Protein AF-A0A452YQV5-F1 (afdb_monomer)

Mean predicted aligned error: 2.52 Å

pLDDT: mean 96.28, std 3.15, range [80.06, 98.31]

Structure (mmCIF, N/CA/C/O backbone):
data_AF-A0A452YQV5-F1
#
_entry.id   AF-A0A452YQV5-F1
#
loop_
_atom_site.group_PDB
_atom_site.id
_atom_site.type_symbol
_atom_site.label_atom_id
_atom_site.label_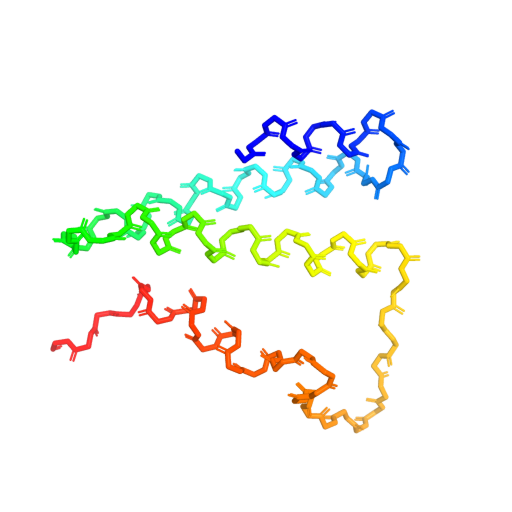alt_id
_atom_site.label_comp_id
_atom_site.label_asym_id
_atom_site.label_entity_id
_atom_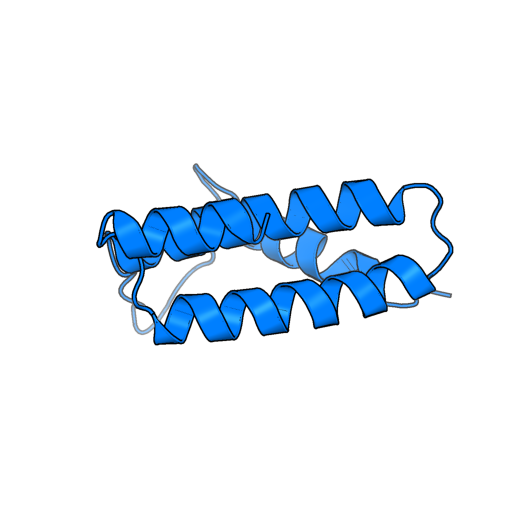site.label_seq_id
_atom_site.pdbx_PDB_ins_code
_atom_site.Cartn_x
_atom_site.Cartn_y
_atom_site.Cartn_z
_atom_site.occupancy
_atom_site.B_iso_or_equiv
_atom_site.auth_seq_id
_atom_site.auth_comp_id
_atom_site.auth_asym_id
_atom_site.auth_atom_id
_atom_site.pdbx_PDB_model_num
ATOM 1 N N . PHE A 1 1 ? 1.385 12.024 -3.489 1.00 90.44 1 PHE A N 1
ATOM 2 C CA . PHE A 1 1 ? 1.382 10.937 -2.494 1.00 90.44 1 PHE A CA 1
ATOM 3 C C . PHE A 1 1 ? 1.782 11.430 -1.104 1.00 90.44 1 PHE A C 1
ATOM 5 O O . PHE A 1 1 ? 0.892 11.587 -0.289 1.00 90.44 1 PHE A O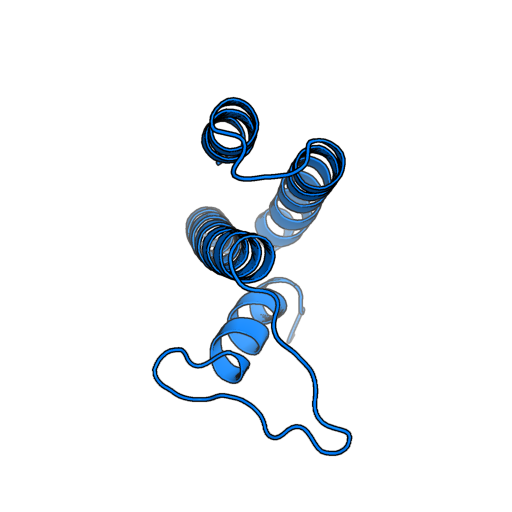 1
ATOM 12 N N . VAL A 1 2 ? 3.049 11.780 -0.842 1.00 94.88 2 VAL A N 1
ATOM 13 C CA . VAL A 1 2 ? 3.542 12.181 0.502 1.00 94.88 2 VAL A CA 1
ATOM 14 C C . VAL A 1 2 ? 2.694 13.267 1.185 1.00 94.88 2 VAL A C 1
ATOM 16 O O . VAL A 1 2 ? 2.311 13.114 2.339 1.00 94.88 2 VAL A O 1
ATOM 19 N N . LEU A 1 3 ? 2.291 14.316 0.457 1.00 96.12 3 LEU A N 1
ATOM 20 C CA . LEU A 1 3 ? 1.387 15.348 0.995 1.00 96.12 3 LEU A CA 1
ATOM 21 C C . LEU A 1 3 ? 0.043 14.786 1.495 1.00 96.12 3 LEU A C 1
ATOM 23 O O . LEU A 1 3 ? -0.512 15.302 2.457 1.00 96.12 3 LEU A O 1
ATOM 27 N N . ARG A 1 4 ? -0.491 13.740 0.851 1.00 95.44 4 ARG A N 1
ATOM 28 C CA . ARG A 1 4 ? -1.719 13.058 1.290 1.00 95.44 4 ARG A CA 1
ATOM 29 C C . ARG A 1 4 ? -1.478 12.336 2.615 1.00 95.44 4 ARG A C 1
ATOM 31 O O . ARG A 1 4 ? -2.272 12.511 3.525 1.00 95.44 4 ARG A O 1
ATOM 38 N N . VAL A 1 5 ? -0.368 11.604 2.732 1.00 97.06 5 VAL A N 1
ATOM 39 C CA . VAL A 1 5 ? 0.026 10.908 3.970 1.00 97.06 5 VAL A CA 1
ATOM 40 C C . VAL A 1 5 ? 0.094 11.892 5.140 1.00 97.06 5 VAL A C 1
ATOM 42 O O . VAL A 1 5 ? -0.528 11.667 6.173 1.00 97.06 5 VAL A O 1
ATOM 45 N N . ARG A 1 6 ? 0.766 13.036 4.952 1.00 97.44 6 ARG A N 1
ATOM 46 C CA . ARG A 1 6 ? 0.889 14.074 5.989 1.00 97.44 6 ARG A CA 1
ATOM 47 C C . ARG A 1 6 ? -0.459 14.694 6.379 1.00 97.44 6 ARG A C 1
ATOM 49 O O . ARG A 1 6 ? -0.711 14.878 7.564 1.00 97.44 6 ARG A O 1
ATOM 56 N N . LYS A 1 7 ? -1.364 14.915 5.420 1.00 97.94 7 LYS A N 1
ATOM 57 C CA . LYS A 1 7 ? -2.728 15.397 5.708 1.00 97.94 7 LYS A CA 1
ATOM 58 C C . LYS A 1 7 ? -3.548 14.430 6.562 1.00 97.94 7 LYS A C 1
ATOM 60 O O . LYS A 1 7 ? -4.363 14.885 7.357 1.00 97.94 7 LYS A O 1
ATOM 65 N N . GLU A 1 8 ? -3.368 13.117 6.420 1.00 98.00 8 GLU A N 1
ATOM 66 C CA . GLU A 1 8 ? -4.086 12.156 7.271 1.00 98.00 8 GLU A CA 1
ATOM 67 C C . GLU A 1 8 ? -3.555 12.144 8.715 1.00 98.00 8 GLU A C 1
ATOM 69 O O . GLU A 1 8 ? -4.331 11.914 9.643 1.00 98.00 8 GLU A O 1
ATOM 74 N N . VAL A 1 9 ? -2.284 12.509 8.932 1.00 97.75 9 VAL A N 1
ATOM 75 C CA . VAL A 1 9 ? -1.749 12.775 10.282 1.00 97.75 9 VAL A CA 1
ATOM 76 C C . VAL A 1 9 ? -2.396 14.019 10.888 1.00 97.75 9 VAL A C 1
ATOM 78 O O . VAL A 1 9 ? -2.873 13.973 12.017 1.00 97.75 9 VAL A O 1
ATOM 81 N N . GLU A 1 10 ? -2.478 15.118 10.131 1.00 98.00 10 GLU A N 1
ATOM 82 C CA . GLU A 1 10 ? -3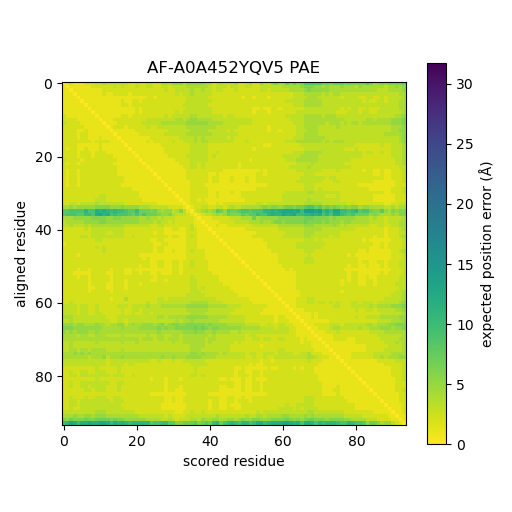.134 16.361 10.577 1.00 98.00 10 GLU A CA 1
ATOM 83 C C . GLU A 1 10 ? -4.609 16.139 10.948 1.00 98.00 10 GLU A C 1
ATOM 85 O O . GLU A 1 10 ? -5.137 16.782 11.852 1.00 98.00 10 GLU A O 1
ATOM 90 N N . ARG A 1 11 ? -5.275 15.202 10.265 1.00 97.12 11 ARG A N 1
ATOM 91 C CA . ARG A 1 11 ? -6.663 14.795 10.537 1.00 97.12 11 ARG A CA 1
ATOM 92 C C . ARG A 1 11 ? -6.807 13.844 11.726 1.00 97.12 11 ARG A C 1
ATOM 94 O O . ARG A 1 11 ? -7.934 13.489 12.061 1.00 97.12 11 ARG A O 1
ATOM 101 N N . GLY A 1 12 ? -5.704 13.401 12.327 1.00 96.62 12 GLY A N 1
ATOM 102 C CA . GLY A 1 12 ? -5.700 12.401 13.394 1.00 96.62 12 GLY A CA 1
ATOM 103 C C . GLY A 1 12 ? -6.102 10.997 12.932 1.00 96.62 12 GLY A C 1
ATOM 104 O O . GLY A 1 12 ? -6.437 10.166 13.769 1.00 96.62 12 GLY A O 1
ATOM 105 N N . LYS A 1 13 ? -6.094 10.734 11.618 1.00 96.62 13 LYS A N 1
ATOM 106 C CA . LYS A 1 13 ? -6.463 9.439 11.023 1.00 96.62 13 LYS A CA 1
ATOM 107 C C . LYS A 1 13 ? -5.280 8.496 10.824 1.00 96.62 13 LYS A C 1
ATOM 109 O O . LYS A 1 13 ? -5.476 7.322 10.541 1.00 96.62 13 LYS A O 1
ATOM 114 N N . LEU A 1 14 ? -4.060 9.009 10.943 1.00 97.44 14 LEU A N 1
ATOM 115 C CA . LEU A 1 14 ? -2.837 8.236 10.790 1.00 97.44 14 LEU A CA 1
ATOM 116 C C . LEU A 1 14 ? -1.847 8.616 11.885 1.00 97.44 14 LEU A C 1
ATOM 118 O O . LEU A 1 14 ? -1.620 9.800 12.143 1.00 97.44 14 LEU A O 1
ATOM 122 N N . ARG A 1 15 ? -1.228 7.617 12.511 1.00 97.12 15 ARG A N 1
ATOM 123 C CA . ARG A 1 15 ? -0.192 7.864 13.514 1.00 97.12 15 ARG A CA 1
ATOM 124 C C . ARG A 1 15 ? 1.083 8.428 12.855 1.00 97.12 15 ARG A C 1
ATOM 126 O O . ARG A 1 15 ? 1.430 8.002 11.749 1.00 97.12 15 ARG A O 1
ATOM 133 N N . PRO A 1 16 ? 1.800 9.373 13.496 1.00 97.00 16 PRO A N 1
ATOM 134 C CA . PRO A 1 16 ? 2.990 9.992 12.904 1.00 97.00 16 PRO A CA 1
ATOM 135 C C . PRO A 1 16 ? 4.103 9.001 12.531 1.00 97.00 16 PRO A C 1
ATOM 137 O O . PRO A 1 16 ? 4.704 9.132 11.469 1.00 97.00 16 PRO A O 1
ATOM 140 N N . ASP A 1 17 ? 4.337 7.981 13.358 1.00 96.62 17 ASP A N 1
ATOM 141 C CA . ASP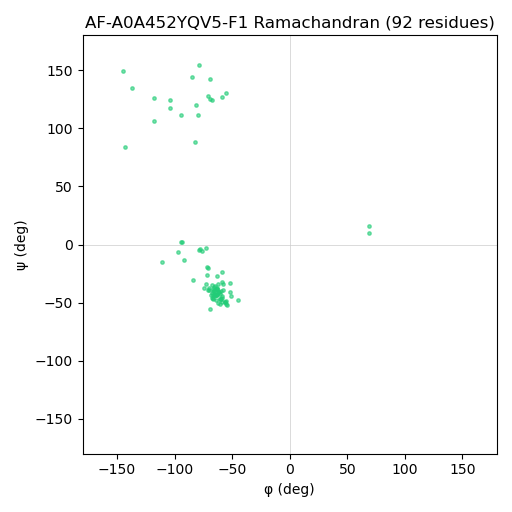 A 1 17 ? 5.341 6.939 13.114 1.00 96.62 17 ASP A CA 1
ATOM 142 C C . ASP A 1 17 ? 5.008 6.099 11.873 1.00 96.62 17 ASP A C 1
ATOM 144 O O . ASP A 1 17 ? 5.882 5.779 11.065 1.00 96.62 17 ASP A O 1
ATOM 148 N N . VAL A 1 18 ? 3.725 5.792 11.669 1.00 96.12 18 VAL A N 1
ATOM 149 C CA . VAL A 1 18 ? 3.248 5.091 10.470 1.00 96.12 18 VAL A CA 1
ATOM 150 C C . VAL A 1 18 ? 3.440 5.959 9.227 1.00 96.12 18 VAL A C 1
ATOM 152 O O . VAL A 1 18 ? 3.871 5.454 8.190 1.00 96.12 18 VAL A O 1
ATOM 155 N N . ALA A 1 19 ? 3.186 7.266 9.325 1.00 97.19 19 ALA A N 1
ATOM 156 C CA . ALA A 1 19 ? 3.392 8.206 8.225 1.00 97.19 19 ALA A CA 1
ATOM 157 C C . ALA A 1 19 ? 4.865 8.310 7.797 1.00 97.19 19 ALA A C 1
ATOM 159 O O . ALA A 1 19 ? 5.152 8.284 6.598 1.00 97.19 19 ALA A O 1
ATOM 160 N N . ASP A 1 20 ? 5.792 8.384 8.755 1.00 96.81 20 ASP A N 1
ATOM 161 C CA . ASP A 1 20 ? 7.233 8.422 8.480 1.00 96.81 20 ASP A CA 1
ATOM 162 C C . ASP A 1 20 ? 7.703 7.131 7.793 1.00 96.81 20 ASP A C 1
ATOM 164 O O . ASP A 1 20 ? 8.424 7.167 6.791 1.00 96.81 20 ASP A O 1
ATOM 168 N N . ASN A 1 21 ? 7.219 5.980 8.265 1.00 96.38 21 ASN A N 1
ATOM 169 C CA . ASN A 1 21 ? 7.491 4.692 7.631 1.00 96.38 21 ASN A CA 1
ATOM 170 C C . ASN A 1 21 ? 6.909 4.607 6.210 1.00 96.38 21 ASN A C 1
ATOM 172 O O . ASN A 1 21 ? 7.562 4.075 5.311 1.00 96.38 21 ASN A O 1
ATOM 176 N N . PHE A 1 22 ? 5.722 5.172 5.972 1.00 96.56 22 PHE A N 1
ATOM 177 C CA . PHE A 1 22 ? 5.110 5.217 4.642 1.00 96.56 22 PHE A CA 1
ATOM 178 C C . PHE A 1 22 ? 5.874 6.090 3.655 1.00 96.56 22 PHE A C 1
ATOM 180 O O . PHE A 1 22 ? 5.962 5.757 2.472 1.00 96.56 22 PHE A O 1
ATOM 187 N N . GLU A 1 23 ? 6.413 7.214 4.119 1.00 96.75 23 GLU A N 1
ATOM 188 C CA . GLU A 1 23 ? 7.241 8.079 3.289 1.00 96.75 23 GLU A CA 1
ATOM 189 C C . GLU A 1 23 ? 8.540 7.367 2.884 1.00 96.75 23 GLU A C 1
ATOM 191 O O . GLU A 1 23 ? 8.890 7.354 1.700 1.00 96.75 23 GLU A O 1
ATOM 196 N N . ASN A 1 24 ? 9.188 6.676 3.825 1.00 97.50 24 ASN A N 1
ATOM 197 C CA . ASN A 1 24 ? 10.353 5.837 3.534 1.00 97.50 24 ASN A CA 1
ATOM 198 C C . ASN A 1 24 ? 10.018 4.716 2.537 1.00 97.50 24 ASN A C 1
ATOM 200 O O . ASN A 1 24 ? 10.735 4.522 1.552 1.00 97.50 24 ASN A O 1
ATOM 204 N N . LEU A 1 25 ? 8.903 4.009 2.748 1.00 97.88 25 LEU A N 1
ATOM 205 C CA . LEU A 1 25 ? 8.432 2.965 1.838 1.00 97.88 25 LEU A CA 1
ATOM 206 C C . LEU A 1 25 ? 8.177 3.516 0.431 1.00 97.88 25 LEU A C 1
ATOM 208 O O . LEU A 1 25 ? 8.617 2.914 -0.547 1.00 97.88 25 LEU A O 1
ATOM 212 N N . TYR A 1 26 ? 7.523 4.676 0.323 1.00 98.00 26 TYR A N 1
ATOM 213 C CA . TYR A 1 26 ? 7.255 5.333 -0.955 1.00 98.00 26 TYR A CA 1
ATOM 214 C C . TYR A 1 26 ? 8.538 5.592 -1.742 1.00 98.00 26 TYR A C 1
ATOM 216 O O . TYR A 1 26 ? 8.602 5.244 -2.921 1.00 98.00 26 TYR A O 1
ATOM 224 N N . TYR A 1 27 ? 9.563 6.178 -1.119 1.00 97.94 27 TYR A N 1
ATOM 225 C CA . TYR A 1 27 ? 10.810 6.472 -1.826 1.00 97.94 27 TYR A CA 1
ATOM 226 C C . TYR A 1 27 ? 11.565 5.203 -2.224 1.00 97.94 27 TYR A C 1
ATOM 228 O O . TYR A 1 27 ? 12.032 5.119 -3.360 1.00 97.94 27 TYR A O 1
ATOM 236 N N . ASN A 1 28 ? 11.630 4.198 -1.348 1.00 98.12 28 ASN A N 1
ATOM 237 C CA . ASN A 1 28 ? 12.289 2.927 -1.654 1.00 98.12 28 ASN A CA 1
ATOM 238 C C . ASN A 1 28 ? 11.603 2.197 -2.814 1.00 98.12 28 ASN A C 1
ATOM 240 O O . ASN A 1 28 ? 12.253 1.830 -3.793 1.00 98.12 28 ASN A O 1
ATOM 244 N N . TYR A 1 29 ? 10.280 2.050 -2.738 1.00 98.06 29 TYR A N 1
ATOM 245 C CA . TYR A 1 29 ? 9.491 1.386 -3.769 1.00 98.06 29 TYR A CA 1
ATOM 246 C C . TYR A 1 29 ? 9.537 2.153 -5.095 1.00 98.06 29 TYR A C 1
ATOM 248 O O . TYR A 1 29 ? 9.765 1.561 -6.149 1.00 98.06 29 TYR A O 1
ATOM 256 N N . LYS A 1 30 ? 9.418 3.488 -5.053 1.00 97.50 30 LYS A N 1
ATOM 257 C CA . LYS A 1 30 ? 9.567 4.338 -6.239 1.00 97.50 30 LYS A CA 1
ATOM 258 C C . LYS A 1 30 ? 10.914 4.126 -6.917 1.00 97.50 30 LYS A C 1
ATOM 260 O O . LYS A 1 30 ? 10.953 3.954 -8.131 1.00 97.50 30 LYS A O 1
ATOM 265 N N . ASN A 1 31 ? 12.002 4.162 -6.156 1.00 96.88 31 ASN A N 1
ATOM 266 C CA . ASN A 1 31 ? 13.335 4.023 -6.724 1.00 96.88 31 ASN A CA 1
ATOM 267 C C . ASN A 1 31 ? 13.524 2.641 -7.362 1.00 96.88 31 ASN A C 1
ATOM 269 O O . ASN A 1 31 ? 14.015 2.574 -8.483 1.00 96.88 31 ASN A O 1
ATOM 273 N N . ALA A 1 32 ? 13.069 1.571 -6.704 1.00 96.81 32 ALA A N 1
ATOM 274 C CA . ALA A 1 32 ? 13.162 0.214 -7.238 1.00 96.81 32 ALA A CA 1
ATOM 275 C C . ALA A 1 32 ? 12.340 0.030 -8.527 1.00 96.81 32 ALA A C 1
ATOM 277 O O . ALA A 1 32 ? 12.858 -0.450 -9.529 1.00 96.81 32 ALA A O 1
ATOM 278 N N . VAL A 1 33 ? 11.077 0.470 -8.544 1.00 96.75 33 VAL A N 1
ATOM 279 C CA . VAL A 1 33 ? 10.201 0.297 -9.717 1.00 96.75 33 VAL A CA 1
ATOM 280 C C . VAL A 1 33 ? 10.690 1.112 -10.918 1.00 96.75 33 VAL A C 1
ATOM 282 O O . VAL A 1 33 ? 10.660 0.627 -12.048 1.00 96.75 33 VAL A O 1
ATOM 285 N N . LEU A 1 34 ? 11.172 2.341 -10.700 1.00 95.56 34 LEU A N 1
ATOM 286 C CA . LEU A 1 34 ? 11.645 3.200 -11.791 1.00 95.56 34 LEU A CA 1
ATOM 287 C C . LEU A 1 34 ? 12.975 2.735 -12.406 1.00 95.56 34 LEU A C 1
ATOM 289 O O . LEU A 1 34 ? 13.274 3.113 -13.537 1.00 95.56 34 LEU A O 1
ATOM 293 N N . GLN A 1 35 ? 13.760 1.910 -11.707 1.00 92.31 35 GLN A N 1
ATOM 294 C CA . GLN A 1 35 ? 15.013 1.359 -12.237 1.00 92.31 35 GLN A CA 1
ATOM 295 C C . GLN A 1 35 ? 14.796 0.317 -13.343 1.00 92.31 35 GLN A C 1
ATOM 297 O O . GLN A 1 35 ? 15.690 0.106 -14.159 1.00 92.31 35 GLN A O 1
ATOM 302 N N . ASN A 1 36 ? 13.606 -0.282 -13.431 1.00 80.06 36 ASN A N 1
ATOM 303 C CA . ASN A 1 36 ? 13.339 -1.400 -14.340 1.00 80.06 36 ASN A CA 1
ATOM 304 C C . ASN A 1 36 ? 13.129 -0.999 -15.810 1.00 80.06 36 ASN A C 1
ATOM 306 O O . ASN A 1 36 ? 12.988 -1.867 -16.672 1.00 80.06 36 ASN A O 1
ATOM 310 N N . GLY A 1 37 ? 13.119 0.302 -16.118 1.00 84.06 37 GLY A N 1
ATOM 311 C CA . GLY A 1 37 ? 13.032 0.809 -17.492 1.00 84.06 37 GLY A CA 1
ATOM 312 C C . GLY A 1 37 ? 11.682 0.581 -18.184 1.00 84.06 37 GLY A C 1
ATOM 313 O O . GLY A 1 37 ? 11.577 0.809 -19.387 1.00 84.06 37 GLY A O 1
ATOM 314 N N . ASP A 1 38 ? 10.651 0.146 -17.452 1.00 90.06 38 ASP A N 1
ATOM 315 C CA . ASP A 1 38 ? 9.280 0.065 -17.963 1.00 90.06 38 ASP A CA 1
ATOM 316 C C . ASP A 1 38 ? 8.747 1.492 -18.220 1.00 90.06 38 ASP A C 1
ATOM 318 O O . ASP A 1 38 ? 8.750 2.316 -17.297 1.00 90.06 38 ASP A O 1
ATOM 322 N N . PRO A 1 39 ? 8.272 1.823 -19.437 1.00 93.50 39 PRO A N 1
ATOM 323 C CA . PRO A 1 39 ? 7.729 3.150 -19.739 1.00 93.50 39 PRO A CA 1
ATOM 324 C C . PRO A 1 39 ? 6.530 3.531 -18.854 1.00 93.50 39 PRO A C 1
ATOM 326 O O . PRO A 1 39 ? 6.278 4.716 -18.640 1.00 93.50 39 PRO A O 1
ATOM 329 N N . ASN A 1 40 ? 5.818 2.549 -18.295 1.00 95.62 40 ASN A N 1
ATOM 330 C CA . ASN A 1 40 ? 4.684 2.743 -17.395 1.00 95.62 40 ASN A CA 1
ATOM 331 C C . ASN A 1 40 ? 5.074 2.698 -15.908 1.00 95.62 40 ASN A C 1
ATOM 333 O O . ASN A 1 40 ? 4.197 2.829 -15.048 1.00 95.62 40 ASN A O 1
ATOM 337 N N . ALA A 1 41 ? 6.362 2.544 -15.574 1.00 95.75 41 ALA A N 1
ATOM 338 C CA . ALA A 1 41 ? 6.841 2.339 -14.205 1.00 95.75 41 ALA A CA 1
ATOM 339 C C . ALA A 1 41 ? 6.318 3.394 -13.220 1.00 95.75 41 ALA A C 1
ATOM 341 O O . ALA A 1 41 ? 5.916 3.060 -12.107 1.00 95.75 41 ALA A O 1
ATOM 342 N N . TYR A 1 42 ? 6.263 4.667 -13.625 1.00 96.44 42 TYR A N 1
ATOM 343 C CA . TYR A 1 42 ? 5.754 5.737 -12.765 1.00 96.44 42 TYR A CA 1
ATOM 344 C C . TYR A 1 42 ? 4.264 5.577 -12.441 1.00 96.44 42 TYR A C 1
ATOM 346 O O . TYR A 1 42 ? 3.863 5.749 -11.289 1.00 96.44 42 TYR A O 1
ATOM 354 N N . GLN A 1 43 ? 3.443 5.229 -13.435 1.00 97.00 43 GLN A N 1
ATOM 355 C CA . GLN A 1 43 ? 2.008 5.035 -13.239 1.00 97.00 43 GLN A CA 1
ATOM 356 C C . GLN A 1 43 ? 1.731 3.791 -12.389 1.00 97.00 43 GLN A C 1
ATOM 358 O O . GLN A 1 43 ? 0.930 3.863 -11.459 1.00 97.00 43 GLN A O 1
ATOM 363 N N . ILE A 1 44 ? 2.433 2.685 -12.663 1.00 96.75 44 ILE A N 1
ATOM 364 C CA . ILE A 1 44 ? 2.350 1.446 -11.876 1.00 96.75 44 ILE A CA 1
ATOM 365 C C . ILE A 1 44 ? 2.732 1.726 -10.421 1.00 96.75 44 ILE A C 1
ATOM 367 O O . ILE A 1 44 ? 1.990 1.387 -9.501 1.00 96.75 44 ILE A O 1
ATOM 371 N N . MET A 1 45 ? 3.863 2.404 -10.213 1.00 97.25 45 MET A N 1
ATOM 372 C CA . MET A 1 45 ? 4.341 2.799 -8.892 1.00 97.25 45 MET A CA 1
ATOM 373 C C . MET A 1 45 ? 3.291 3.612 -8.138 1.00 97.25 45 MET A C 1
ATOM 375 O O . MET A 1 45 ? 2.955 3.281 -7.001 1.00 97.25 45 MET A O 1
ATOM 379 N N . LEU A 1 46 ? 2.751 4.655 -8.775 1.00 97.38 46 LEU A N 1
ATOM 380 C CA . LEU A 1 46 ? 1.803 5.554 -8.133 1.00 97.38 46 LEU A CA 1
ATOM 381 C C . LEU A 1 46 ? 0.484 4.846 -7.799 1.00 97.38 46 LEU A C 1
ATOM 383 O O . LEU A 1 46 ? -0.010 5.029 -6.690 1.00 97.38 46 LEU A O 1
ATOM 387 N N . SER A 1 47 ? -0.055 4.027 -8.710 1.00 97.62 47 SER A N 1
ATOM 388 C CA . SER A 1 47 ? -1.282 3.253 -8.466 1.00 97.62 47 SER A CA 1
ATOM 389 C C . SER A 1 47 ? -1.104 2.299 -7.287 1.00 97.62 47 SER A C 1
ATOM 391 O O . SER A 1 47 ? -1.864 2.366 -6.325 1.00 97.62 47 SER A O 1
ATOM 393 N N . ASN A 1 48 ? -0.038 1.495 -7.303 1.00 98.00 48 ASN A N 1
ATOM 394 C CA . ASN A 1 48 ? 0.248 0.521 -6.251 1.00 98.00 48 ASN A CA 1
ATOM 395 C C . ASN A 1 48 ? 0.427 1.189 -4.877 1.00 98.00 48 ASN A C 1
ATOM 397 O O . ASN A 1 48 ? -0.063 0.677 -3.872 1.00 98.00 48 ASN A O 1
ATOM 401 N N . MET A 1 49 ? 1.100 2.344 -4.820 1.00 97.94 49 MET A N 1
ATOM 402 C CA . MET A 1 49 ? 1.279 3.090 -3.570 1.00 97.94 49 MET A CA 1
ATOM 403 C C . MET A 1 49 ? -0.022 3.714 -3.060 1.00 97.94 49 MET A C 1
ATOM 405 O O . MET A 1 49 ? -0.242 3.742 -1.851 1.00 97.94 49 MET A O 1
ATOM 409 N N . MET A 1 50 ? -0.881 4.209 -3.955 1.00 97.31 50 MET A N 1
ATOM 410 C CA . MET A 1 50 ? -2.191 4.751 -3.582 1.00 97.31 50 MET A CA 1
ATOM 411 C C . MET A 1 50 ? -3.109 3.652 -3.041 1.00 97.31 50 MET A C 1
ATOM 413 O O . MET A 1 50 ? -3.683 3.835 -1.970 1.00 97.31 50 MET A O 1
ATOM 417 N N . ASP A 1 51 ? -3.170 2.504 -3.720 1.00 97.62 51 ASP A N 1
ATOM 418 C CA . ASP A 1 51 ? -3.954 1.352 -3.272 1.00 97.62 51 ASP A CA 1
ATOM 419 C C . ASP A 1 51 ? -3.468 0.850 -1.910 1.00 97.62 51 ASP A C 1
ATOM 421 O O . ASP A 1 51 ? -4.275 0.667 -1.000 1.00 97.62 51 ASP A O 1
ATOM 425 N N . LEU A 1 52 ? -2.149 0.693 -1.735 1.00 98.19 52 LEU A N 1
ATOM 426 C CA . LEU A 1 52 ? -1.559 0.290 -0.458 1.00 98.19 52 LEU A CA 1
ATOM 427 C C . LEU A 1 52 ? -1.906 1.278 0.661 1.00 98.19 52 LEU A C 1
ATOM 429 O O . LEU A 1 52 ? -2.286 0.858 1.753 1.00 98.19 52 LEU A O 1
ATOM 433 N N . PHE A 1 53 ? -1.785 2.581 0.401 1.00 97.94 53 PHE A N 1
ATOM 434 C CA . PHE A 1 53 ? -2.087 3.603 1.399 1.00 97.94 53 PHE A CA 1
ATOM 435 C C . PHE A 1 53 ? -3.553 3.578 1.827 1.00 97.94 53 PHE A C 1
ATOM 437 O O . PHE A 1 53 ? -3.838 3.660 3.019 1.00 97.94 53 PHE A O 1
ATOM 444 N N . ASP A 1 54 ? -4.476 3.390 0.883 1.00 97.31 54 ASP A N 1
ATOM 445 C CA . ASP A 1 54 ? -5.901 3.284 1.193 1.00 97.31 54 ASP A CA 1
ATOM 446 C C . ASP A 1 54 ? -6.205 2.041 2.043 1.00 97.31 54 ASP A C 1
ATOM 448 O O . ASP A 1 54 ? -7.046 2.105 2.940 1.00 97.31 54 ASP A O 1
ATOM 452 N N . ARG A 1 55 ? -5.495 0.922 1.821 1.00 97.44 55 ARG A N 1
ATOM 453 C CA . ARG A 1 55 ? -5.638 -0.279 2.663 1.00 97.44 55 ARG A CA 1
ATOM 454 C C . ARG A 1 55 ? -5.067 -0.097 4.063 1.00 97.44 55 ARG A C 1
ATOM 456 O O . ARG A 1 55 ? -5.685 -0.577 5.005 1.00 97.44 55 ARG A O 1
ATOM 463 N N . VAL A 1 56 ? -3.933 0.587 4.214 1.00 96.62 56 VAL A N 1
ATOM 464 C CA . VAL A 1 56 ? -3.364 0.834 5.548 1.00 96.62 56 VAL A CA 1
ATOM 465 C C . VAL A 1 56 ? -4.206 1.831 6.330 1.00 96.62 56 VAL A C 1
ATOM 467 O O . VAL A 1 56 ? -4.441 1.614 7.511 1.00 96.62 56 VAL A O 1
ATOM 470 N N . LEU A 1 57 ? -4.725 2.878 5.686 1.00 97.25 57 LEU A N 1
ATOM 471 C CA . LEU A 1 57 ? -5.623 3.815 6.359 1.00 97.25 57 LEU A CA 1
ATOM 472 C C . LEU A 1 57 ? -6.896 3.113 6.858 1.00 97.25 57 LEU A C 1
ATOM 474 O O . LEU A 1 57 ? -7.333 3.365 7.975 1.00 97.25 57 LEU A O 1
ATOM 478 N N . LEU A 1 58 ? -7.453 2.199 6.057 1.00 97.25 58 LEU A N 1
ATOM 479 C CA . LEU A 1 58 ? -8.594 1.378 6.465 1.00 97.25 58 LEU A CA 1
ATOM 480 C C . LEU A 1 58 ? -8.273 0.498 7.684 1.00 97.25 58 LEU A C 1
ATOM 482 O O . LEU A 1 58 ? -9.118 0.365 8.563 1.00 97.25 58 LEU A O 1
ATOM 486 N N . ASP A 1 59 ? -7.080 -0.096 7.735 1.00 96.88 59 ASP A N 1
ATOM 487 C CA . ASP A 1 59 ? -6.656 -0.946 8.855 1.00 96.88 59 ASP A CA 1
ATOM 488 C C . ASP A 1 59 ? -6.334 -0.129 10.119 1.00 96.88 59 ASP A C 1
ATOM 490 O O . ASP A 1 59 ? -6.647 -0.559 11.220 1.00 96.88 59 ASP A O 1
ATOM 494 N N . GLU A 1 60 ? -5.797 1.088 9.990 1.00 95.25 60 GLU A N 1
ATOM 495 C CA . GLU A 1 60 ? -5.625 2.001 11.133 1.00 95.25 60 GLU A CA 1
ATOM 496 C C . GLU A 1 60 ? -6.979 2.450 11.715 1.00 95.25 60 GLU A C 1
ATOM 498 O O .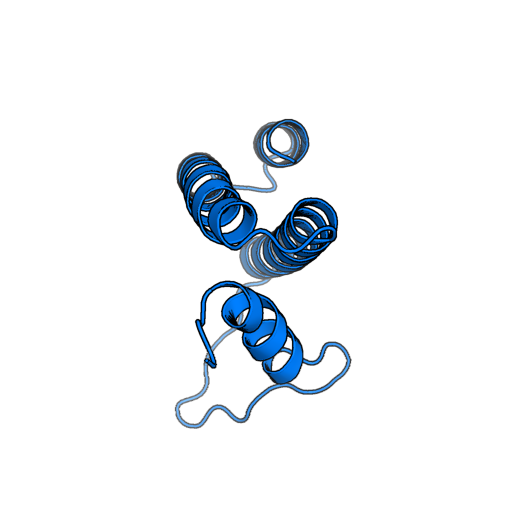 GLU A 1 60 ? -7.116 2.570 12.932 1.00 95.25 60 GLU A O 1
ATOM 503 N N . GLU A 1 61 ? -7.997 2.668 10.872 1.00 95.62 61 GLU A N 1
ATOM 504 C CA . GLU A 1 61 ? -9.357 3.007 11.320 1.00 95.62 61 GLU A CA 1
ATOM 505 C C . GLU A 1 61 ? -10.113 1.799 11.900 1.00 95.62 61 GLU A C 1
ATOM 507 O O . GLU A 1 61 ? -10.876 1.944 12.858 1.00 95.62 61 GLU A O 1
ATOM 512 N N . ASN A 1 62 ? -9.927 0.612 11.319 1.00 96.44 62 ASN A N 1
ATOM 513 C CA . ASN A 1 62 ? -10.600 -0.619 11.719 1.00 96.44 62 ASN A CA 1
ATOM 514 C C . ASN A 1 62 ? -9.652 -1.829 11.605 1.00 96.44 62 ASN A C 1
ATOM 516 O O . ASN A 1 62 ? -9.704 -2.548 10.599 1.00 96.44 62 ASN A O 1
ATOM 520 N N . PRO A 1 63 ? -8.818 -2.075 12.635 1.00 97.06 63 PRO A N 1
ATOM 521 C CA . PRO A 1 63 ? -7.783 -3.101 12.588 1.00 97.06 63 PRO A CA 1
ATOM 522 C C . PRO A 1 63 ? -8.330 -4.499 12.321 1.00 97.06 63 PRO A C 1
ATOM 524 O O . PRO A 1 63 ? -9.202 -5.008 13.037 1.00 97.06 63 PRO A O 1
ATOM 527 N N . PHE A 1 64 ? -7.779 -5.163 11.310 1.00 97.38 64 PHE A N 1
ATOM 528 C CA . PHE A 1 64 ? -8.162 -6.523 10.984 1.00 97.38 64 PHE A CA 1
ATOM 529 C C . PHE A 1 64 ? -7.654 -7.514 12.040 1.00 97.38 64 PHE A C 1
ATOM 531 O O . PHE A 1 64 ? -6.465 -7.595 12.348 1.00 97.38 64 PHE A O 1
ATOM 538 N N . THR A 1 65 ? -8.556 -8.345 12.567 1.00 97.62 65 THR A N 1
ATOM 5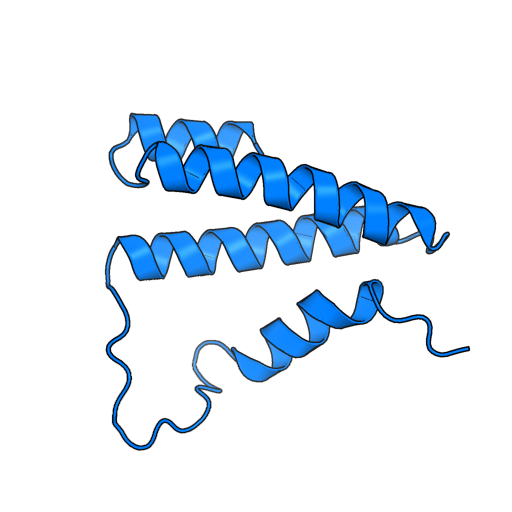39 C CA . THR A 1 65 ? -8.189 -9.410 13.511 1.00 97.62 65 THR A CA 1
ATOM 540 C C . THR A 1 65 ? -7.978 -10.733 12.785 1.00 97.62 65 THR A C 1
ATOM 542 O O . THR A 1 65 ? -8.927 -11.377 12.324 1.00 97.62 65 THR A O 1
ATOM 545 N N . PHE A 1 66 ? -6.728 -11.190 12.740 1.00 97.56 66 PHE A N 1
ATOM 546 C CA . PHE A 1 66 ? -6.386 -12.491 12.175 1.00 97.56 66 PHE A CA 1
ATOM 547 C C . PHE A 1 66 ? -6.901 -13.642 13.046 1.00 97.56 66 PHE A C 1
ATOM 549 O O . PHE A 1 66 ? -6.588 -13.746 14.230 1.00 97.56 66 PHE A O 1
ATOM 556 N N . GLN A 1 67 ? -7.672 -14.540 12.432 1.00 96.81 67 GLN A N 1
ATOM 557 C CA . GLN A 1 67 ? -8.070 -15.807 13.045 1.00 96.81 67 GLN A CA 1
ATOM 558 C C . GLN A 1 67 ? -6.920 -16.822 12.949 1.00 96.81 67 GLN A C 1
ATOM 560 O O . GLN A 1 67 ? -6.141 -16.743 11.996 1.00 96.81 67 GLN A O 1
ATOM 565 N N . PRO A 1 68 ? -6.837 -17.822 13.852 1.00 97.25 68 PRO A N 1
ATOM 566 C CA . PRO A 1 68 ? -5.788 -18.849 13.810 1.00 97.25 68 PRO A CA 1
ATOM 567 C C . PRO A 1 68 ? -5.648 -19.532 12.444 1.00 97.25 68 PRO A C 1
ATOM 569 O O . PRO A 1 68 ? -4.550 -19.882 12.021 1.00 97.25 68 PRO A O 1
ATOM 572 N N . TYR A 1 69 ? -6.767 -19.677 11.733 1.00 97.75 69 TYR A N 1
ATOM 573 C CA . TYR A 1 69 ? -6.794 -20.035 10.325 1.00 97.75 69 TYR A CA 1
ATOM 574 C C . TYR A 1 69 ? -7.443 -18.905 9.524 1.00 97.75 69 TYR A C 1
ATOM 576 O O . TYR A 1 69 ? -8.659 -18.710 9.563 1.00 97.75 69 TYR A O 1
ATOM 584 N N . HIS A 1 70 ? -6.618 -18.155 8.798 1.00 96.94 70 HIS A N 1
ATOM 585 C CA . HIS A 1 70 ? -7.048 -17.041 7.964 1.00 96.94 70 HIS A CA 1
ATOM 586 C C . HIS A 1 70 ? -7.034 -17.448 6.487 1.00 96.94 70 HIS A C 1
ATOM 588 O O . HIS A 1 70 ? -5.989 -17.779 5.926 1.00 96.94 70 HIS A O 1
ATOM 594 N N . LYS A 1 71 ? -8.206 -17.424 5.848 1.00 97.81 71 LYS A N 1
ATOM 595 C CA . LYS A 1 71 ? -8.323 -17.574 4.394 1.00 97.81 71 LYS A CA 1
ATOM 596 C C . LYS A 1 71 ? -8.133 -16.216 3.729 1.00 97.81 71 LYS A C 1
ATOM 598 O O . LYS A 1 71 ? -8.618 -15.215 4.248 1.00 97.81 71 LYS A O 1
ATOM 603 N N . ALA A 1 72 ? -7.493 -16.207 2.561 1.00 97.56 72 ALA A N 1
ATOM 604 C CA . ALA A 1 72 ? -7.318 -14.992 1.776 1.00 97.56 72 ALA A CA 1
ATOM 605 C C . ALA A 1 72 ? -8.669 -14.320 1.484 1.00 97.56 72 ALA A C 1
ATOM 607 O O . ALA A 1 72 ? -9.604 -14.966 1.004 1.00 97.56 72 ALA A O 1
ATOM 608 N N . ILE A 1 73 ? -8.744 -13.016 1.745 1.00 97.88 73 ILE A N 1
ATOM 609 C CA . ILE A 1 73 ? -9.904 -12.190 1.415 1.00 97.88 73 ILE A CA 1
ATOM 610 C C . ILE A 1 73 ? -9.807 -11.806 -0.060 1.00 97.88 73 ILE A C 1
ATOM 612 O O . ILE A 1 73 ? -8.824 -11.198 -0.488 1.00 97.88 73 ILE A O 1
ATOM 616 N N . ARG A 1 74 ? -10.815 -12.204 -0.840 1.00 98.06 74 ARG A N 1
ATOM 617 C CA . ARG A 1 74 ? -10.871 -11.979 -2.293 1.00 98.06 74 ARG A CA 1
ATOM 618 C C . ARG A 1 74 ? -11.948 -10.974 -2.712 1.00 98.06 74 ARG A C 1
ATOM 620 O O . ARG A 1 74 ? -11.897 -10.493 -3.830 1.00 98.06 74 ARG A O 1
ATOM 627 N N . GLU A 1 75 ? -12.888 -10.657 -1.822 1.00 96.81 75 GLU A N 1
ATOM 628 C CA . GLU A 1 75 ? -14.032 -9.768 -2.060 1.00 96.81 75 GLU A CA 1
ATOM 629 C C . GLU A 1 75 ? -14.349 -8.971 -0.778 1.00 96.81 75 GLU A C 1
ATOM 631 O O . GLU A 1 75 ? -14.126 -9.494 0.319 1.00 96.81 75 GLU A O 1
ATOM 636 N N . PRO A 1 76 ? -14.867 -7.728 -0.871 1.00 96.19 76 PRO A N 1
ATOM 637 C CA . PRO A 1 76 ? -15.084 -6.947 -2.100 1.00 96.19 76 PRO A CA 1
ATOM 638 C C . PRO A 1 76 ? -13.787 -6.344 -2.668 1.00 96.19 76 PRO A C 1
ATOM 640 O O . PRO A 1 76 ? -13.789 -5.717 -3.723 1.00 96.19 76 PRO A O 1
ATOM 643 N N . PHE A 1 77 ? -12.676 -6.488 -1.942 1.00 97.56 77 PHE A N 1
ATOM 644 C CA . PHE A 1 77 ? -11.344 -6.125 -2.401 1.00 97.56 77 PHE A CA 1
ATOM 645 C C . PHE A 1 77 ? -10.474 -7.378 -2.433 1.00 97.56 77 PHE A C 1
ATOM 647 O O . PHE A 1 77 ? -10.344 -8.080 -1.427 1.00 97.56 77 PHE A O 1
ATOM 654 N N . ASP A 1 78 ? -9.866 -7.647 -3.584 1.00 98.31 78 ASP A N 1
ATOM 655 C CA . ASP A 1 78 ? -8.997 -8.802 -3.759 1.00 98.31 78 ASP A CA 1
ATOM 656 C C . ASP A 1 78 ? -7.586 -8.506 -3.228 1.00 98.31 78 ASP A C 1
ATOM 658 O O . ASP A 1 78 ? -6.697 -8.084 -3.972 1.00 98.31 78 ASP A O 1
ATOM 662 N N . TYR A 1 79 ? -7.369 -8.757 -1.931 1.00 98.25 79 TYR A N 1
ATOM 663 C CA . TYR A 1 79 ? -6.070 -8.560 -1.274 1.00 98.25 79 TYR A CA 1
ATOM 664 C C . TYR A 1 79 ? -4.972 -9.460 -1.848 1.00 98.25 79 TYR A C 1
ATOM 666 O O . TYR A 1 79 ? -3.797 -9.092 -1.816 1.00 98.25 79 TYR A O 1
ATOM 674 N N . TYR A 1 80 ? -5.341 -10.618 -2.401 1.00 98.19 80 TYR A N 1
ATOM 675 C CA . TYR A 1 80 ? -4.383 -11.500 -3.053 1.00 98.19 80 TYR A CA 1
ATOM 676 C C . TYR A 1 80 ? -3.884 -10.867 -4.352 1.00 98.19 80 TYR A C 1
ATOM 678 O O . TYR A 1 80 ? -2.684 -10.660 -4.511 1.00 98.19 80 TYR A O 1
ATOM 686 N N . THR A 1 81 ? -4.793 -10.497 -5.257 1.00 98.12 81 THR A N 1
ATOM 687 C CA . THR A 1 81 ? -4.414 -9.878 -6.537 1.00 98.12 81 THR A CA 1
ATOM 688 C C . THR A 1 81 ? -3.719 -8.534 -6.326 1.00 98.12 81 THR A C 1
ATOM 690 O O . THR A 1 81 ? -2.735 -8.244 -7.005 1.00 98.12 81 THR A O 1
ATOM 693 N N . PHE A 1 82 ? -4.155 -7.751 -5.335 1.00 98.25 82 PHE A N 1
ATOM 694 C CA . PHE A 1 82 ? -3.454 -6.548 -4.890 1.00 98.25 82 PHE A CA 1
ATOM 695 C C . PHE A 1 82 ? -1.992 -6.837 -4.523 1.00 98.25 82 PHE A C 1
ATOM 697 O O . PHE A 1 82 ? -1.096 -6.200 -5.074 1.00 98.25 82 PHE A O 1
ATOM 704 N N . GLY A 1 83 ? -1.732 -7.826 -3.660 1.00 98.25 83 GLY A N 1
ATOM 705 C CA . GLY A 1 83 ? -0.369 -8.194 -3.270 1.00 98.25 83 GLY A CA 1
ATOM 706 C C . GLY A 1 83 ? 0.481 -8.646 -4.460 1.00 98.25 83 GLY A C 1
ATOM 707 O O . GLY A 1 83 ? 1.621 -8.206 -4.616 1.00 98.25 83 GLY A O 1
ATOM 708 N N . GLN A 1 84 ? -0.097 -9.452 -5.357 1.00 98.19 84 GLN A N 1
ATOM 709 C CA . GLN A 1 84 ? 0.585 -9.883 -6.579 1.00 98.19 84 GLN A CA 1
ATOM 710 C C . GLN A 1 84 ? 0.961 -8.690 -7.469 1.00 98.19 84 GLN A C 1
ATOM 712 O O . GLN A 1 84 ? 2.101 -8.602 -7.922 1.00 98.19 84 GLN A O 1
ATOM 717 N N . ASN A 1 85 ? 0.038 -7.752 -7.693 1.00 97.62 85 ASN A N 1
ATOM 718 C CA . ASN A 1 85 ? 0.276 -6.557 -8.506 1.00 97.62 85 ASN A CA 1
ATOM 719 C C . ASN A 1 85 ? 1.284 -5.602 -7.860 1.00 97.62 85 ASN A C 1
ATOM 721 O O . ASN A 1 85 ? 2.078 -4.988 -8.572 1.00 97.62 85 ASN A O 1
ATOM 725 N N . TYR A 1 86 ? 1.275 -5.505 -6.528 1.00 98.25 86 TYR A N 1
ATOM 726 C CA . TYR A 1 86 ? 2.215 -4.687 -5.769 1.00 98.25 86 TYR A CA 1
ATOM 727 C C . TYR A 1 86 ? 3.654 -5.197 -5.908 1.00 98.25 86 TYR A C 1
ATOM 729 O O . TYR A 1 86 ? 4.571 -4.412 -6.119 1.00 98.25 86 TYR A O 1
ATOM 737 N N . ILE A 1 87 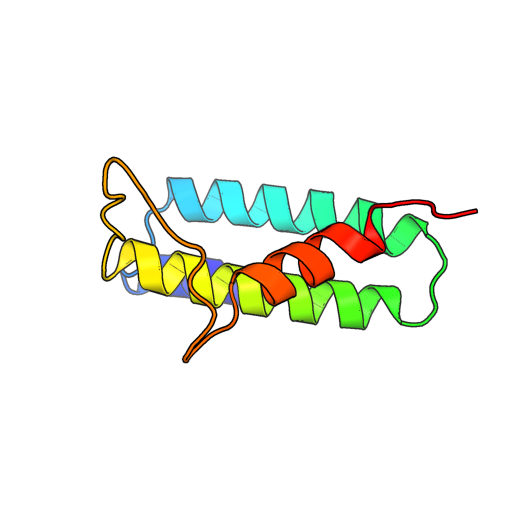? 3.857 -6.516 -5.841 1.00 97.88 87 ILE A N 1
ATOM 738 C CA . ILE A 1 87 ? 5.196 -7.122 -5.902 1.00 97.88 87 ILE A CA 1
ATOM 739 C C . ILE A 1 87 ? 5.691 -7.322 -7.337 1.00 97.88 87 ILE A C 1
ATOM 741 O O . ILE A 1 87 ? 6.891 -7.229 -7.582 1.00 97.88 87 ILE A O 1
ATOM 745 N N . ARG A 1 88 ? 4.795 -7.551 -8.307 1.00 96.44 88 ARG A N 1
ATOM 746 C CA . ARG A 1 88 ? 5.146 -7.817 -9.713 1.00 96.44 88 ARG A CA 1
ATOM 747 C C . ARG A 1 88 ? 6.213 -6.881 -10.307 1.00 96.44 88 ARG A C 1
ATOM 749 O O . ARG A 1 88 ? 7.132 -7.415 -10.922 1.00 96.44 88 ARG A O 1
ATOM 756 N N . PRO A 1 89 ? 6.150 -5.541 -10.164 1.00 96.12 89 PRO A N 1
ATOM 757 C CA . PRO A 1 89 ? 7.144 -4.656 -10.766 1.00 96.12 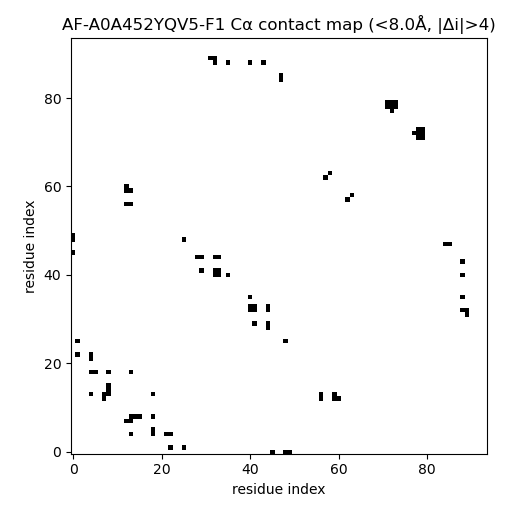89 PRO A CA 1
ATOM 758 C C . PRO A 1 89 ? 8.510 -4.693 -10.073 1.00 96.12 89 PRO A C 1
ATOM 760 O O . PRO A 1 89 ? 9.405 -4.007 -10.539 1.00 96.12 89 PRO A O 1
ATOM 763 N N . LEU A 1 90 ? 8.682 -5.440 -8.979 1.00 96.19 90 LEU A N 1
ATOM 764 C CA . LEU A 1 90 ? 9.958 -5.603 -8.272 1.00 96.19 90 LEU A CA 1
ATOM 765 C C . LEU A 1 90 ? 10.707 -6.881 -8.670 1.00 96.19 90 LEU A C 1
ATOM 767 O O . LEU A 1 90 ? 11.825 -7.102 -8.212 1.00 96.19 90 LEU A O 1
ATOM 771 N N . VAL A 1 91 ? 10.090 -7.739 -9.481 1.00 94.88 91 VAL A N 1
ATOM 772 C CA . VAL A 1 91 ? 10.663 -9.020 -9.890 1.00 94.88 91 VAL A CA 1
ATOM 773 C C . VAL A 1 91 ? 11.175 -8.902 -11.320 1.00 94.88 91 VAL A C 1
ATOM 775 O O . VAL A 1 91 ? 10.413 -8.566 -12.228 1.00 94.88 91 VAL A O 1
ATOM 778 N N . ASP A 1 92 ? 12.453 -9.215 -11.526 1.00 91.62 92 ASP A N 1
ATOM 779 C CA . ASP A 1 92 ? 12.981 -9.463 -12.865 1.00 91.62 92 ASP A CA 1
ATOM 780 C C . ASP A 1 92 ? 12.612 -10.891 -13.283 1.00 91.62 92 ASP A C 1
ATOM 782 O O . ASP A 1 92 ? 13.054 -11.864 -12.675 1.00 91.62 92 ASP A O 1
ATOM 786 N N . PHE A 1 93 ? 11.728 -11.010 -14.274 1.00 88.19 93 PHE A N 1
ATOM 787 C CA . PHE A 1 93 ? 11.242 -12.296 -14.788 1.00 88.19 93 PHE A CA 1
ATOM 788 C C . PHE A 1 93 ? 12.048 -12.812 -15.990 1.00 88.19 93 PHE A C 1
ATOM 790 O O . PHE A 1 93 ? 11.651 -13.820 -16.580 1.00 88.19 93 PHE A O 1
ATOM 797 N N . ARG A 1 94 ? 13.094 -12.092 -16.410 1.00 81.62 94 ARG A N 1
ATOM 798 C CA . ARG A 1 94 ? 13.915 -12.453 -17.573 1.00 81.62 94 ARG A CA 1
ATOM 799 C C . ARG A 1 94 ? 14.872 -13.603 -17.283 1.00 81.62 94 ARG A C 1
ATOM 801 O O . ARG A 1 94 ? 15.315 -13.745 -16.124 1.00 81.62 94 ARG A O 1
#

Organism: Aegilops tauschii subsp. strangulata (NCBI:txid200361)

Solvent-accessible surface area (backbone atoms only — not comparable to full-atom values): 5632 Å² total; per-residue (Å²): 109,66,72,59,51,53,49,34,35,77,69,70,59,39,58,67,69,60,44,54,50,48,49,52,48,49,55,53,52,44,55,56,30,57,70,69,72,52,93,57,24,66,60,53,44,51,52,45,52,50,55,52,48,55,53,51,47,48,33,69,75,53,68,80,81,83,51,101,78,71,75,87,51,62,67,101,57,40,54,59,61,48,51,51,61,57,50,50,68,75,58,84,86,124

Nearest PDB structures (foldseek):
  1iuq-assembly1_A  TM=9.862E-01  e=3.270E-08  Cucurbita moschata
  1k30-assembly1_A  TM=9.799E-01  e=9.673E-08  Cucurbita moschata

Secondary structure (DSSP, 8-state):
-HHHHHHHHHTTSS-HHHHHHHHHHHHHHHHHHHHT--TTHHHHHHHHHHHHHHHHHHHHHS-----SSPPPP-SSS-HHHHHHHHHGGG----

Sequence (94 aa):
FVLRVRKEVERGKLRPDVADNFENLYYNYKNAVLQNGDPNAYQIMLSNMMDLFDRVLLDEENPFTFQPYHKAIREPFDYYTFGQNYIRPLVDFR

Radius of gyration: 14.71 Å; Cα contacts (8 Å, |Δi|>4): 50; chains: 1; bounding box: 30×36×34 Å

InterPro domains:
  IPR016222 Glycerol-3-phosphate O-acyltransferase, chloroplast [PTHR35695] (2-94)
  IPR023083 Glycerol-3-phosphate O-acyltransferase, alpha-helical bundle, N-terminal [PF14829] (2-64)
  IPR038114 GPAT, N-terminal domain superfamily [G3DSA:1.10.1200.50] (1-62)

Foldseek 3Di:
DLVVLVVCVVVVLDDPVVSVVLVVVLVVLLVLLVVVPDPCSVVLSVVLSVVVVVVVSVCSVPPDDDDPDDDQDCPPNHVPVSVCSNCVSNDDPD